Protein AF-A0A1F9L233-F1 (afdb_monomer)

Structure (mmCIF, N/CA/C/O backbone):
data_AF-A0A1F9L233-F1
#
_entry.id   AF-A0A1F9L233-F1
#
loop_
_atom_site.group_PDB
_atom_site.id
_atom_site.type_symbol
_atom_site.label_atom_id
_atom_site.label_alt_id
_atom_site.label_comp_id
_atom_site.label_asym_id
_atom_site.label_entity_id
_atom_site.label_seq_id
_atom_site.pdbx_PDB_ins_code
_atom_site.Cartn_x
_atom_site.Cartn_y
_atom_site.Cartn_z
_atom_site.occupancy
_atom_site.B_iso_or_equiv
_atom_site.auth_seq_id
_atom_site.auth_comp_id
_atom_site.auth_asym_id
_atom_site.auth_atom_id
_atom_site.pdbx_PDB_model_num
ATOM 1 N N . MET A 1 1 ? 5.447 -8.224 -6.841 1.00 81.38 1 MET A N 1
ATOM 2 C CA . MET A 1 1 ? 5.124 -9.665 -6.933 1.00 81.38 1 MET A CA 1
ATOM 3 C C . MET A 1 1 ? 3.954 -9.904 -7.881 1.00 81.38 1 MET A C 1
ATOM 5 O O . MET A 1 1 ? 4.114 -10.662 -8.825 1.00 81.38 1 MET A O 1
ATOM 9 N N . GLU A 1 2 ? 2.816 -9.238 -7.684 1.00 87.75 2 GLU A N 1
ATOM 10 C CA . GLU A 1 2 ? 1.600 -9.484 -8.473 1.00 87.75 2 GLU A CA 1
ATOM 11 C C . GLU A 1 2 ? 1.748 -9.235 -9.982 1.00 87.75 2 GLU A C 1
ATOM 13 O O . GLU A 1 2 ? 1.301 -10.055 -10.775 1.00 87.75 2 GLU A O 1
ATOM 18 N N . MET A 1 3 ? 2.482 -8.193 -10.394 1.00 87.12 3 MET A N 1
ATOM 19 C CA . MET A 1 3 ? 2.818 -7.966 -11.811 1.00 87.12 3 M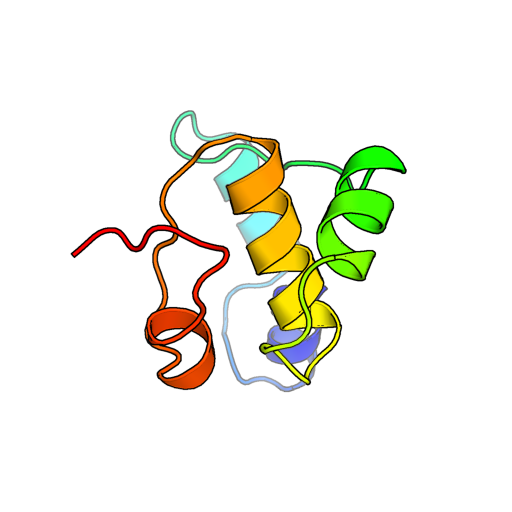ET A CA 1
ATOM 20 C C . MET A 1 3 ? 3.477 -9.190 -12.469 1.00 87.12 3 MET A C 1
ATOM 22 O O . MET A 1 3 ? 3.076 -9.597 -13.554 1.00 87.12 3 MET A O 1
ATOM 26 N N . LEU A 1 4 ? 4.450 -9.819 -11.795 1.00 87.19 4 LEU A N 1
ATOM 27 C CA . LEU A 1 4 ? 5.106 -11.030 -12.298 1.00 87.19 4 LEU A CA 1
ATOM 28 C C . LEU A 1 4 ? 4.109 -12.189 -12.408 1.00 87.19 4 LEU A C 1
ATOM 30 O O . LEU A 1 4 ? 4.064 -12.852 -13.437 1.00 87.19 4 LEU A O 1
ATOM 34 N N . TYR A 1 5 ? 3.275 -12.391 -11.386 1.00 89.19 5 TYR A N 1
ATOM 35 C CA . TYR A 1 5 ? 2.243 -13.428 -11.410 1.00 89.19 5 TYR A CA 1
ATOM 36 C C . TYR A 1 5 ? 1.268 -13.241 -12.583 1.00 89.19 5 TYR A C 1
ATOM 38 O O . TYR A 1 5 ? 0.976 -14.192 -13.306 1.00 89.19 5 TYR A O 1
ATOM 46 N N . LEU A 1 6 ? 0.775 -12.020 -12.804 1.00 90.12 6 LEU A N 1
ATOM 47 C CA . LEU A 1 6 ? -0.147 -11.723 -13.901 1.00 90.12 6 LEU A CA 1
ATOM 48 C C . LEU A 1 6 ? 0.508 -11.944 -15.268 1.00 90.12 6 LEU A C 1
ATOM 50 O O . LEU A 1 6 ? -0.134 -12.502 -16.161 1.00 90.12 6 LEU A O 1
ATOM 54 N N . PHE A 1 7 ? 1.777 -11.561 -15.411 1.00 88.81 7 PHE A N 1
ATOM 55 C CA . PHE A 1 7 ? 2.559 -11.810 -16.618 1.00 88.81 7 PHE A CA 1
ATOM 56 C C . PHE A 1 7 ? 2.737 -13.314 -16.878 1.00 88.81 7 PHE A C 1
ATOM 58 O O . PHE A 1 7 ? 2.405 -13.793 -17.958 1.00 88.81 7 PHE A O 1
ATOM 65 N N . GLU A 1 8 ? 3.143 -14.099 -15.873 1.00 90.62 8 GLU A N 1
ATOM 66 C CA . GLU A 1 8 ? 3.281 -15.563 -15.988 1.00 90.62 8 GLU A CA 1
ATOM 67 C C . GLU A 1 8 ? 1.959 -16.270 -16.322 1.00 90.62 8 GLU A C 1
ATOM 69 O O . GLU A 1 8 ? 1.944 -17.340 -16.935 1.00 90.62 8 GLU A O 1
ATOM 74 N N . LYS A 1 9 ? 0.827 -15.682 -15.922 1.00 93.62 9 LYS A N 1
ATOM 75 C CA . LYS A 1 9 ? -0.516 -16.169 -16.262 1.00 93.62 9 LYS A CA 1
ATOM 76 C C . LYS A 1 9 ? -1.045 -15.641 -17.595 1.00 93.62 9 LYS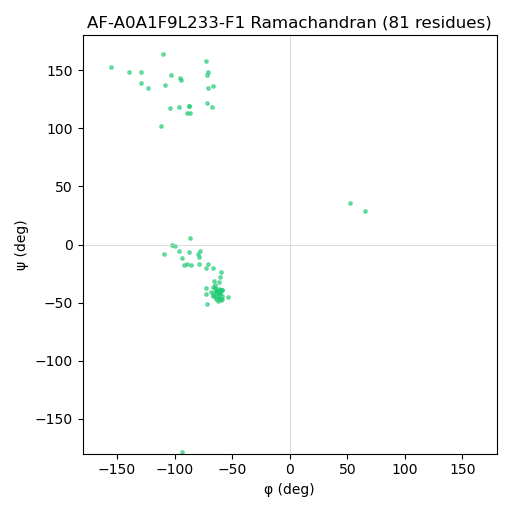 A C 1
ATOM 78 O O . LYS A 1 9 ? -2.195 -15.937 -17.913 1.00 93.62 9 LYS A O 1
ATOM 83 N N . ASN A 1 10 ? -0.241 -14.907 -18.368 1.00 90.69 10 ASN A N 1
ATOM 84 C CA . ASN A 1 10 ? -0.637 -14.259 -19.624 1.00 90.69 10 ASN A CA 1
ATOM 85 C C . ASN A 1 10 ? -1.899 -13.389 -19.467 1.00 90.69 10 ASN A C 1
ATOM 87 O O . ASN A 1 10 ? -2.761 -13.355 -20.342 1.00 90.69 10 ASN A O 1
ATOM 91 N N . ARG A 1 11 ? -2.049 -12.735 -18.308 1.00 91.38 11 ARG A N 1
ATOM 92 C CA . ARG A 1 11 ? -3.163 -11.815 -18.022 1.00 91.38 11 ARG A CA 1
ATOM 93 C C . ARG A 1 11 ? -2.829 -10.367 -18.368 1.00 91.38 11 ARG A C 1
ATOM 95 O O . ARG A 1 11 ? -3.740 -9.552 -18.462 1.00 91.38 11 ARG A O 1
ATOM 102 N N . ILE A 1 12 ? -1.543 -10.058 -18.526 1.00 87.62 12 ILE A N 1
ATOM 103 C CA . ILE A 1 12 ? -1.020 -8.762 -18.959 1.00 87.62 12 ILE A CA 1
ATOM 104 C C . ILE A 1 12 ? 0.147 -8.987 -19.923 1.00 87.62 12 ILE A C 1
ATOM 106 O O . ILE A 1 12 ? 0.905 -9.941 -19.758 1.00 87.62 12 ILE A O 1
ATOM 110 N N . ASP A 1 13 ? 0.324 -8.072 -20.875 1.00 83.81 13 ASP A N 1
ATOM 111 C CA . ASP A 1 13 ? 1.438 -8.106 -21.838 1.00 83.81 13 ASP A CA 1
ATOM 112 C C . ASP A 1 13 ? 2.705 -7.403 -21.312 1.00 83.81 13 ASP A C 1
ATOM 114 O O . ASP A 1 13 ? 3.764 -7.433 -21.940 1.00 83.81 13 ASP A O 1
ATOM 118 N N . VAL A 1 14 ? 2.607 -6.752 -20.147 1.00 80.38 14 VAL A N 1
ATOM 119 C CA . VAL A 1 14 ? 3.708 -6.017 -19.514 1.00 80.38 14 VAL A CA 1
ATOM 120 C C . VAL A 1 14 ? 4.494 -6.960 -18.607 1.00 80.38 14 VAL A C 1
ATOM 122 O O . VAL A 1 14 ? 3.987 -7.416 -17.583 1.00 80.38 14 VAL A O 1
ATOM 125 N N . GLY A 1 15 ? 5.742 -7.239 -18.980 1.00 79.56 15 GLY A N 1
ATOM 126 C CA . GLY A 1 15 ? 6.663 -8.067 -18.208 1.00 79.56 15 GLY A CA 1
ATOM 127 C C . GLY A 1 15 ? 7.567 -7.268 -17.265 1.00 79.56 15 GLY A C 1
ATOM 128 O O . GLY A 1 15 ? 7.513 -6.038 -17.165 1.00 79.56 15 GLY A O 1
ATOM 129 N N . LEU A 1 16 ? 8.452 -7.987 -16.569 1.00 75.19 16 LEU A N 1
ATOM 130 C CA . LEU A 1 16 ? 9.413 -7.403 -15.621 1.00 75.19 16 LEU A CA 1
ATOM 131 C C . LEU A 1 16 ? 10.353 -6.376 -16.270 1.00 75.19 16 LEU A C 1
ATOM 133 O O . LEU A 1 16 ? 10.631 -5.349 -15.661 1.00 75.19 16 LEU A O 1
ATOM 137 N N . LEU A 1 17 ? 10.809 -6.621 -17.503 1.00 76.19 17 LEU A N 1
ATOM 138 C CA . LEU A 1 17 ? 11.736 -5.723 -18.204 1.00 76.19 17 LEU A CA 1
ATOM 139 C C . LEU A 1 17 ? 11.086 -4.373 -18.531 1.00 76.19 17 LEU A C 1
ATOM 141 O O . LEU A 1 17 ? 11.681 -3.331 -18.275 1.00 76.19 17 LEU A O 1
ATOM 145 N N . GLN A 1 18 ? 9.838 -4.374 -19.013 1.00 78.06 18 GLN A N 1
ATOM 146 C CA . GLN A 1 18 ? 9.090 -3.129 -19.219 1.00 78.06 18 GLN A CA 1
ATOM 147 C C . GLN A 1 18 ? 8.786 -2.422 -17.888 1.00 78.06 18 GLN A C 1
ATOM 149 O O .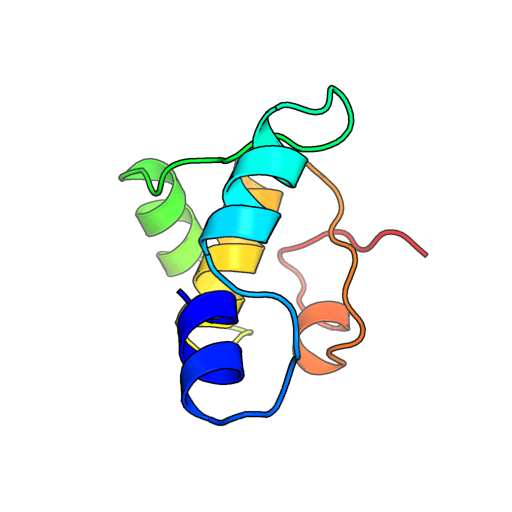 GLN A 1 18 ? 8.748 -1.196 -17.821 1.00 78.06 18 GLN A O 1
ATOM 154 N N . THR A 1 19 ? 8.613 -3.185 -16.805 1.00 78.38 19 THR A N 1
ATOM 155 C CA . THR A 1 19 ? 8.419 -2.622 -15.460 1.00 78.38 19 THR A CA 1
ATOM 156 C C . THR A 1 19 ? 9.681 -1.905 -14.960 1.00 78.38 19 THR A C 1
ATOM 158 O O . THR A 1 19 ? 9.586 -0.848 -14.341 1.00 78.38 19 THR A O 1
ATOM 161 N N . GLU A 1 20 ? 10.873 -2.420 -15.273 1.00 80.44 20 GLU A N 1
ATOM 162 C CA . GLU A 1 20 ? 12.140 -1.756 -14.942 1.00 80.44 20 GLU A CA 1
ATOM 163 C C . GLU A 1 20 ? 12.271 -0.386 -15.629 1.00 80.44 20 GLU A C 1
ATOM 165 O O . GLU A 1 20 ? 12.744 0.575 -15.021 1.00 80.44 20 GLU A O 1
ATOM 170 N N . GLU A 1 21 ? 11.817 -0.259 -16.878 1.00 82.06 21 GLU A N 1
ATOM 171 C CA . GLU A 1 21 ? 11.803 1.027 -17.586 1.00 82.06 21 GLU A CA 1
ATOM 172 C C . GLU A 1 21 ? 10.851 2.039 -16.938 1.00 82.06 21 GLU A C 1
ATOM 174 O O . GLU A 1 21 ? 11.199 3.217 -16.822 1.00 82.06 21 GLU A O 1
ATOM 179 N N . LEU A 1 22 ? 9.694 1.593 -16.435 1.00 79.69 22 LEU A N 1
ATOM 180 C CA . LEU A 1 22 ? 8.776 2.456 -15.682 1.00 79.69 22 LEU A CA 1
ATOM 181 C C . LEU A 1 22 ? 9.441 3.031 -14.426 1.00 79.69 22 LEU A C 1
ATOM 183 O O . LEU A 1 22 ? 9.271 4.218 -14.138 1.00 79.69 22 LEU A O 1
ATOM 187 N N . PHE A 1 23 ? 10.258 2.239 -13.728 1.00 79.31 23 PHE A N 1
ATOM 188 C CA . PHE A 1 23 ? 11.003 2.697 -12.550 1.00 79.31 23 PHE A CA 1
ATOM 189 C C . PHE A 1 23 ? 12.153 3.661 -12.872 1.00 79.31 23 PHE A C 1
ATOM 191 O O . PHE A 1 23 ? 12.620 4.365 -11.981 1.00 79.31 23 PHE A O 1
ATOM 198 N N . LYS A 1 24 ? 12.604 3.739 -14.131 1.00 84.12 24 LYS A N 1
ATOM 199 C CA . LYS A 1 24 ? 13.565 4.769 -14.575 1.00 84.12 24 LYS A CA 1
ATOM 200 C C . LYS A 1 24 ? 12.892 6.122 -14.815 1.00 84.12 24 LYS A C 1
ATOM 202 O O . LYS A 1 24 ? 13.577 7.142 -14.901 1.00 84.12 24 LYS A O 1
ATOM 207 N N . SER A 1 25 ? 11.567 6.149 -14.948 1.00 85.44 25 SER A N 1
ATOM 208 C CA . SER A 1 25 ? 10.819 7.398 -15.066 1.00 85.44 25 SER A CA 1
ATOM 209 C C . SER A 1 25 ? 10.757 8.137 -13.724 1.00 85.44 25 SER A C 1
ATOM 211 O O . SER A 1 25 ? 10.863 7.541 -12.660 1.00 85.44 25 SER A O 1
ATOM 213 N N . ARG A 1 26 ? 10.526 9.454 -13.760 1.00 85.62 26 ARG A N 1
ATOM 214 C CA . ARG A 1 26 ? 10.332 10.264 -12.542 1.00 85.62 26 ARG A CA 1
ATOM 215 C C . ARG A 1 26 ? 8.937 10.125 -11.925 1.00 85.62 26 ARG A C 1
ATOM 217 O O . ARG A 1 26 ? 8.682 10.712 -10.881 1.00 85.62 26 ARG A O 1
ATOM 224 N N . ASN A 1 27 ? 8.039 9.401 -12.589 1.00 88.00 27 ASN A N 1
ATOM 225 C CA . ASN A 1 27 ? 6.635 9.304 -12.196 1.00 88.00 27 ASN A CA 1
ATOM 226 C C . ASN A 1 27 ? 6.382 8.155 -11.215 1.00 88.00 27 ASN A C 1
ATOM 228 O O . ASN A 1 27 ? 5.337 8.131 -10.572 1.00 88.00 27 ASN A O 1
ATOM 232 N N . TYR A 1 28 ? 7.318 7.209 -11.112 1.00 88.00 28 TYR A N 1
ATOM 233 C CA . TYR A 1 28 ? 7.183 6.026 -10.277 1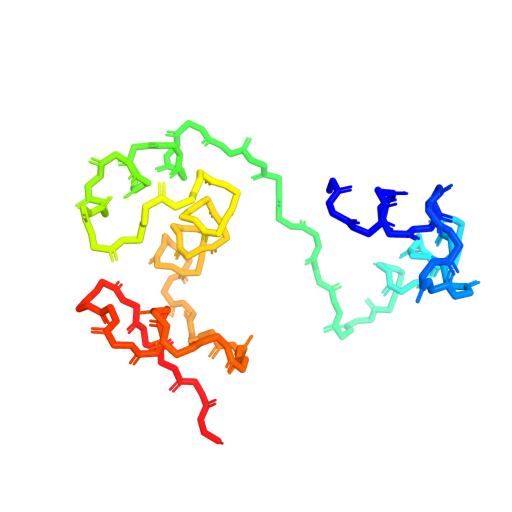.00 88.00 28 TYR A CA 1
ATOM 234 C C . TYR A 1 28 ? 8.407 5.871 -9.386 1.00 88.00 28 TYR A C 1
ATOM 236 O O . TYR A 1 28 ? 9.540 6.033 -9.831 1.00 88.00 28 TYR A O 1
ATOM 244 N N . GLN A 1 29 ? 8.166 5.502 -8.133 1.00 87.56 29 GLN A N 1
ATOM 245 C CA . GLN A 1 29 ? 9.199 5.113 -7.186 1.00 87.56 29 GLN A CA 1
ATOM 246 C C . GLN A 1 29 ? 8.886 3.706 -6.684 1.00 87.56 29 GLN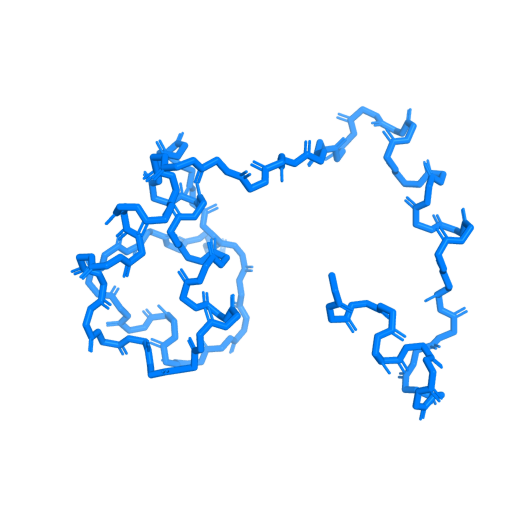 A C 1
ATOM 248 O O . GLN A 1 29 ? 7.740 3.396 -6.359 1.00 87.56 29 GLN A O 1
ATOM 253 N N . PHE A 1 30 ? 9.908 2.854 -6.635 1.00 87.88 30 PHE A N 1
ATOM 254 C CA . PHE A 1 30 ? 9.796 1.535 -6.031 1.00 87.88 30 PHE A CA 1
ATOM 255 C C . PHE A 1 30 ? 10.084 1.631 -4.531 1.00 87.88 30 PHE A C 1
ATOM 257 O O . PHE A 1 30 ? 11.190 2.011 -4.147 1.00 87.88 30 PHE A O 1
ATOM 264 N N . GLU A 1 31 ? 9.108 1.266 -3.699 1.00 92.31 31 GLU A N 1
ATOM 265 C CA . GLU A 1 31 ? 9.280 1.215 -2.247 1.00 92.31 31 GLU A CA 1
ATOM 266 C C . GLU A 1 31 ? 9.622 -0.220 -1.800 1.00 92.31 31 GLU A C 1
ATOM 268 O O . GLU A 1 31 ? 8.823 -1.138 -2.022 1.00 92.31 31 GLU A O 1
ATOM 273 N N . PRO A 1 32 ? 10.799 -0.458 -1.192 1.00 92.94 32 PRO A N 1
ATOM 274 C CA . PRO A 1 32 ? 11.166 -1.775 -0.691 1.00 92.94 32 PRO A CA 1
ATOM 275 C C . PRO A 1 32 ? 10.364 -2.141 0.564 1.00 92.94 32 PRO A C 1
ATOM 277 O O . PRO A 1 32 ? 10.085 -1.309 1.423 1.00 92.94 32 PRO A O 1
ATOM 280 N N . LEU A 1 33 ? 10.049 -3.429 0.717 1.00 94.38 33 LEU A N 1
ATOM 281 C CA . LEU A 1 33 ? 9.389 -3.922 1.923 1.00 94.38 33 LEU A CA 1
ATOM 282 C C . LEU A 1 33 ? 10.336 -3.822 3.128 1.00 94.38 33 LEU A C 1
ATOM 284 O O . LEU A 1 33 ? 11.381 -4.475 3.163 1.00 94.38 33 LEU A O 1
ATOM 288 N N . SER A 1 34 ? 9.949 -3.030 4.125 1.00 96.31 34 SER A N 1
ATOM 289 C CA . SER A 1 34 ? 10.703 -2.814 5.360 1.00 96.31 34 SER A CA 1
ATOM 290 C C . SER A 1 34 ? 10.007 -3.448 6.567 1.00 96.31 34 SER A C 1
ATOM 292 O O . SER A 1 34 ? 8.819 -3.776 6.531 1.00 96.31 34 SER A O 1
ATOM 294 N N . LEU A 1 35 ? 10.741 -3.602 7.675 1.00 97.56 35 LEU A N 1
ATOM 295 C CA . LEU A 1 35 ? 10.163 -4.094 8.929 1.00 97.56 35 LEU A CA 1
ATOM 296 C C . LEU A 1 35 ? 9.058 -3.169 9.459 1.00 97.56 35 LEU A C 1
ATOM 298 O O . LEU A 1 35 ? 8.109 -3.645 10.076 1.00 97.56 35 LEU A O 1
ATOM 302 N N . ASP A 1 36 ? 9.161 -1.864 9.220 1.00 98.06 36 ASP A N 1
ATOM 303 C CA . ASP A 1 36 ? 8.146 -0.919 9.679 1.00 98.06 36 ASP A CA 1
ATOM 304 C C . ASP A 1 36 ? 6.857 -1.040 8.864 1.00 98.06 36 ASP A C 1
ATOM 306 O O . ASP A 1 36 ? 5.784 -1.062 9.457 1.00 98.06 36 ASP A O 1
ATOM 310 N N . ILE A 1 37 ? 6.950 -1.284 7.551 1.00 97.88 37 ILE A N 1
ATOM 311 C CA . ILE A 1 37 ? 5.780 -1.628 6.725 1.00 97.88 37 ILE A CA 1
ATOM 312 C C . ILE A 1 37 ? 5.122 -2.918 7.237 1.00 97.88 37 ILE A C 1
ATOM 314 O O . ILE A 1 37 ? 3.900 -2.982 7.343 1.00 97.88 37 ILE A O 1
ATOM 318 N N . LEU A 1 38 ? 5.910 -3.934 7.609 1.00 97.94 38 LEU A N 1
ATOM 319 C CA . LEU A 1 38 ? 5.374 -5.175 8.184 1.00 97.94 38 LEU A CA 1
ATOM 320 C C . LEU A 1 38 ? 4.636 -4.934 9.509 1.00 97.94 38 LEU A C 1
ATOM 322 O O . LEU A 1 38 ? 3.570 -5.511 9.729 1.00 97.94 38 LEU A O 1
ATOM 326 N N . LYS A 1 39 ? 5.166 -4.068 10.380 1.00 98.19 39 LYS A N 1
ATOM 327 C CA . LYS A 1 39 ? 4.480 -3.674 11.620 1.00 98.19 39 LYS A CA 1
ATOM 328 C C . LYS A 1 39 ? 3.183 -2.935 11.311 1.00 98.19 39 LYS A C 1
ATOM 330 O O . LYS A 1 39 ? 2.145 -3.308 11.848 1.00 98.19 39 LYS A O 1
ATOM 335 N N . THR A 1 40 ? 3.211 -1.967 10.397 1.00 97.88 40 THR A N 1
ATOM 336 C CA . THR A 1 40 ? 2.005 -1.252 9.965 1.00 97.88 40 THR A CA 1
ATOM 337 C C . THR A 1 40 ? 0.960 -2.210 9.391 1.00 97.88 40 THR A C 1
ATOM 339 O O . THR A 1 40 ? -0.219 -2.073 9.700 1.00 97.88 40 THR A O 1
ATOM 342 N N . ALA A 1 41 ? 1.371 -3.225 8.627 1.00 97.94 41 ALA A N 1
ATOM 343 C CA . ALA A 1 41 ? 0.464 -4.243 8.097 1.00 97.94 41 ALA A CA 1
ATOM 344 C C . ALA A 1 41 ? -0.174 -5.098 9.196 1.00 97.94 41 ALA A C 1
ATOM 346 O O . ALA A 1 41 ? -1.335 -5.476 9.071 1.00 97.94 41 ALA A O 1
ATOM 347 N N . SER A 1 42 ? 0.556 -5.381 10.280 1.00 97.56 42 SER A N 1
ATOM 348 C CA . SER A 1 42 ? 0.026 -6.141 11.422 1.00 97.56 42 SER A CA 1
ATOM 349 C C . SER A 1 42 ? -1.077 -5.406 12.189 1.00 97.56 42 SER A C 1
ATOM 351 O O . SER A 1 42 ? -1.863 -6.046 12.880 1.00 97.56 42 SER A O 1
ATOM 353 N N . GLU A 1 43 ? -1.161 -4.083 12.040 1.00 97.94 43 GLU A N 1
ATOM 354 C CA . GLU A 1 43 ? -2.214 -3.257 12.635 1.00 97.94 43 GLU A CA 1
ATOM 355 C C . GLU A 1 43 ? -3.481 -3.181 11.771 1.00 97.94 43 GLU A C 1
ATOM 357 O O . GLU A 1 43 ? -4.522 -2.778 12.277 1.00 97.94 43 GLU A O 1
ATOM 362 N N . ILE A 1 44 ? -3.403 -3.528 10.480 1.00 97.81 44 ILE A N 1
ATOM 363 C CA . ILE A 1 44 ? -4.547 -3.494 9.561 1.00 97.81 44 ILE A CA 1
ATOM 364 C C . ILE A 1 44 ? -5.304 -4.822 9.670 1.00 97.81 44 ILE A C 1
ATOM 366 O O . ILE A 1 44 ? -4.795 -5.883 9.287 1.00 97.81 44 ILE A O 1
ATOM 370 N N . ASP A 1 45 ? -6.533 -4.762 10.178 1.00 97.50 45 ASP A N 1
ATOM 371 C CA . ASP A 1 45 ? -7.370 -5.934 10.456 1.00 97.50 45 ASP A CA 1
ATOM 372 C C . ASP A 1 45 ? -8.577 -6.097 9.512 1.00 97.50 45 ASP A C 1
ATOM 374 O O . ASP A 1 45 ? -9.202 -7.158 9.501 1.00 97.50 45 ASP A O 1
ATOM 378 N N . ASP A 1 46 ? -8.858 -5.106 8.663 1.00 97.31 46 ASP A N 1
ATOM 379 C CA . ASP A 1 46 ? -10.027 -5.064 7.774 1.00 97.31 46 ASP A CA 1
ATOM 380 C C . ASP A 1 46 ? -9.730 -5.408 6.299 1.00 97.31 46 ASP A C 1
ATOM 382 O O . ASP A 1 46 ? -10.651 -5.485 5.485 1.00 97.31 46 ASP A O 1
ATOM 386 N N . ILE A 1 47 ? -8.466 -5.693 5.961 1.00 97.56 47 ILE A N 1
ATOM 387 C CA . ILE A 1 47 ? -8.026 -6.187 4.644 1.00 97.56 47 ILE A CA 1
ATOM 388 C C . ILE A 1 47 ? -7.540 -7.639 4.799 1.00 97.56 47 ILE A C 1
ATOM 390 O O . ILE A 1 47 ? -6.429 -7.860 5.286 1.00 97.56 47 ILE A O 1
ATOM 394 N N . PRO A 1 48 ? -8.337 -8.659 4.418 1.00 95.81 48 PRO A N 1
ATOM 395 C CA . PRO A 1 48 ? -8.005 -10.059 4.698 1.00 95.81 48 PRO A CA 1
ATOM 396 C C . PRO A 1 48 ? -6.799 -10.590 3.917 1.00 95.81 48 PRO A C 1
ATOM 398 O O . PRO A 1 48 ? -5.985 -11.322 4.482 1.00 95.81 48 PRO A O 1
ATOM 401 N N . GLU A 1 49 ? -6.679 -10.233 2.640 1.00 96.31 49 GLU A N 1
ATOM 402 C CA . GLU A 1 49 ? -5.609 -10.706 1.757 1.00 96.31 49 GLU A CA 1
ATOM 403 C C . GLU A 1 49 ? -4.269 -10.057 2.157 1.00 96.31 49 GLU A C 1
ATOM 405 O O . GLU A 1 49 ? -4.209 -8.874 2.495 1.00 96.31 49 GLU A O 1
ATOM 410 N N . LEU A 1 50 ? -3.194 -10.849 2.225 1.00 94.75 50 LEU A N 1
ATOM 411 C CA . LEU A 1 50 ? -1.916 -10.399 2.779 1.00 94.75 50 LEU A CA 1
ATOM 412 C C . LEU A 1 50 ? -1.200 -9.424 1.842 1.00 94.75 50 LEU A C 1
ATOM 414 O O . LEU A 1 50 ? -0.622 -8.448 2.315 1.00 94.75 50 LEU A O 1
ATOM 418 N N . HIS A 1 51 ? -1.190 -9.683 0.540 1.00 93.75 51 HIS A N 1
ATOM 419 C CA . HIS A 1 51 ? -0.517 -8.830 -0.434 1.00 93.75 51 HIS A CA 1
ATOM 420 C C . HIS A 1 51 ? -1.191 -7.455 -0.542 1.00 93.75 51 HIS A C 1
ATOM 422 O O . HIS A 1 51 ? -0.491 -6.444 -0.454 1.00 93.75 51 HIS A O 1
ATOM 428 N N . ASP A 1 52 ? -2.519 -7.404 -0.596 1.00 95.88 52 ASP A N 1
ATOM 429 C CA . ASP A 1 52 ? -3.324 -6.181 -0.548 1.00 95.88 52 ASP A CA 1
ATOM 430 C C . ASP A 1 52 ? -3.058 -5.397 0.734 1.00 95.88 52 ASP A C 1
ATOM 432 O O . ASP A 1 52 ? -2.848 -4.182 0.713 1.00 95.88 52 ASP A O 1
ATOM 436 N N . ARG A 1 53 ? -2.995 -6.099 1.869 1.00 97.31 53 ARG A N 1
ATOM 437 C CA . ARG A 1 53 ? -2.698 -5.487 3.165 1.00 97.31 53 ARG A CA 1
ATOM 438 C C . ARG A 1 53 ? -1.289 -4.916 3.227 1.00 97.31 53 ARG A C 1
ATOM 440 O O . ARG A 1 53 ? -1.100 -3.862 3.823 1.00 97.31 53 ARG A O 1
ATOM 447 N N . LEU A 1 54 ? -0.301 -5.571 2.617 1.00 97.50 54 LEU A N 1
ATOM 448 C CA . LEU A 1 54 ? 1.060 -5.038 2.521 1.00 97.50 54 LEU A CA 1
ATOM 449 C C . LEU A 1 54 ? 1.101 -3.775 1.655 1.00 97.50 54 LEU A C 1
ATOM 451 O O . LEU A 1 54 ? 1.74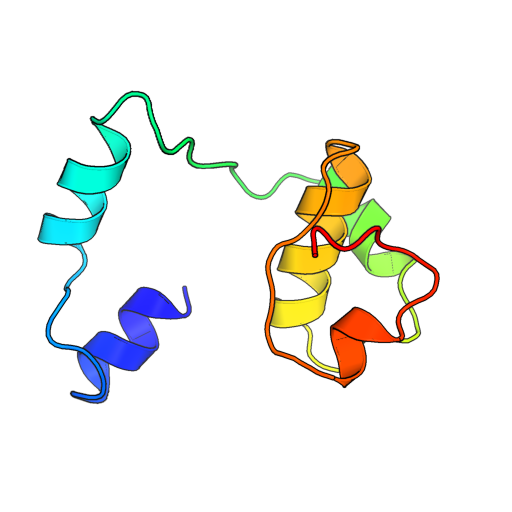1 -2.806 2.050 1.00 97.50 54 LEU A O 1
ATOM 455 N N . ILE A 1 55 ? 0.380 -3.751 0.530 1.00 96.75 55 ILE A N 1
ATOM 456 C CA . ILE A 1 55 ? 0.253 -2.556 -0.320 1.00 96.75 55 ILE A CA 1
ATOM 457 C C . ILE A 1 55 ? -0.399 -1.409 0.469 1.00 96.75 55 ILE A C 1
ATOM 459 O O . ILE A 1 55 ? 0.114 -0.286 0.481 1.00 96.75 55 ILE A O 1
ATOM 463 N N . ALA A 1 56 ? -1.489 -1.700 1.181 1.00 97.62 56 ALA A N 1
ATOM 464 C CA . ALA A 1 56 ? -2.186 -0.742 2.032 1.00 97.62 56 ALA A CA 1
ATOM 465 C C . ALA A 1 56 ? -1.308 -0.211 3.172 1.00 97.62 56 ALA A C 1
ATOM 467 O O . ALA A 1 56 ? -1.258 0.995 3.429 1.00 97.62 56 ALA A O 1
ATOM 468 N N . ALA A 1 57 ? -0.553 -1.099 3.815 1.00 98.00 57 ALA A N 1
ATOM 469 C CA . ALA A 1 57 ? 0.393 -0.745 4.859 1.00 98.00 57 ALA A CA 1
ATOM 470 C C . ALA A 1 57 ? 1.515 0.156 4.348 1.00 98.00 57 ALA A C 1
ATOM 472 O O . ALA A 1 57 ? 1.879 1.096 5.048 1.00 98.00 57 ALA A O 1
ATOM 473 N N . THR A 1 58 ? 2.038 -0.081 3.141 1.00 97.69 58 THR A N 1
ATOM 474 C CA . THR A 1 58 ? 3.041 0.797 2.525 1.00 97.69 58 THR A CA 1
ATOM 475 C C . THR A 1 58 ? 2.500 2.214 2.355 1.00 97.69 58 THR A C 1
ATOM 477 O O . THR A 1 58 ? 3.158 3.168 2.764 1.00 97.69 58 THR A O 1
ATOM 480 N N . ALA A 1 59 ? 1.288 2.370 1.817 1.00 97.50 59 ALA A N 1
ATOM 481 C CA . ALA A 1 59 ? 0.681 3.688 1.643 1.00 97.50 59 ALA A CA 1
ATOM 482 C C . ALA A 1 59 ? 0.439 4.396 2.986 1.00 97.50 59 ALA A C 1
ATOM 484 O O . ALA A 1 59 ? 0.806 5.561 3.146 1.00 97.50 59 ALA A O 1
ATOM 485 N N . ARG A 1 60 ? -0.094 3.671 3.980 1.00 97.56 60 ARG A N 1
ATOM 486 C CA . ARG A 1 60 ? -0.299 4.182 5.343 1.00 97.56 60 ARG A CA 1
ATOM 487 C C . ARG A 1 60 ? 1.013 4.598 6.007 1.00 97.56 60 ARG A C 1
ATOM 489 O O . ARG A 1 60 ? 1.077 5.678 6.586 1.00 97.56 60 ARG A O 1
ATOM 496 N N . TYR A 1 61 ? 2.048 3.764 5.916 1.00 98.00 61 TYR A N 1
ATOM 497 C CA . TYR A 1 61 ? 3.374 4.031 6.478 1.00 98.00 61 TYR A CA 1
ATOM 498 C C . TYR A 1 61 ? 4.002 5.295 5.879 1.00 98.00 61 TYR A C 1
ATOM 500 O O . TYR A 1 61 ? 4.559 6.112 6.608 1.00 98.00 61 TYR A O 1
ATOM 508 N N . LEU A 1 62 ? 3.861 5.488 4.565 1.00 96.88 62 LEU A N 1
ATOM 509 C CA . LEU A 1 62 ? 4.361 6.670 3.860 1.00 96.88 62 LEU A CA 1
ATOM 510 C C . LEU A 1 62 ? 3.454 7.906 4.004 1.00 96.88 62 LEU A C 1
ATOM 512 O O . LEU A 1 62 ? 3.834 8.992 3.568 1.00 96.88 62 LEU A O 1
ATOM 516 N N . GLY A 1 63 ? 2.258 7.762 4.583 1.00 96.88 63 GLY A N 1
ATOM 517 C CA . GLY A 1 63 ? 1.270 8.839 4.674 1.00 96.88 63 GLY A CA 1
ATOM 518 C C . GLY A 1 63 ? 0.719 9.280 3.312 1.00 96.88 63 GLY A C 1
ATOM 519 O O . GLY A 1 63 ? 0.356 10.444 3.145 1.00 96.88 63 GLY A O 1
ATOM 520 N N . LEU A 1 64 ? 0.684 8.376 2.331 1.00 96.88 64 LEU A N 1
ATOM 521 C CA . LEU A 1 64 ? 0.232 8.652 0.967 1.00 96.88 64 LEU A CA 1
ATOM 522 C C . LEU A 1 64 ? -1.185 8.112 0.733 1.00 96.88 64 LEU A C 1
ATOM 524 O O . LEU A 1 64 ? -1.532 7.050 1.257 1.00 96.88 64 LEU A O 1
ATOM 528 N N . PRO A 1 65 ? -2.010 8.799 -0.077 1.00 97.19 65 PRO A N 1
ATOM 529 C CA . PRO A 1 65 ? -3.282 8.244 -0.504 1.00 97.19 65 PRO A CA 1
ATOM 530 C C . PRO A 1 65 ? -3.066 7.103 -1.507 1.00 97.19 65 PRO A C 1
ATOM 532 O O . PRO A 1 65 ? -2.126 7.113 -2.304 1.00 97.19 65 PRO A O 1
ATOM 535 N N . MET A 1 66 ? -3.964 6.126 -1.486 1.00 95.75 66 MET A N 1
ATOM 536 C CA . MET A 1 66 ? -3.960 4.988 -2.395 1.00 95.75 66 MET A CA 1
ATOM 537 C C . MET A 1 66 ? -4.863 5.210 -3.599 1.00 95.75 66 MET A C 1
ATOM 539 O O . MET A 1 66 ? -5.976 5.714 -3.474 1.00 95.75 66 MET A O 1
ATOM 543 N N . ILE A 1 67 ? -4.419 4.713 -4.749 1.00 96.19 67 ILE A N 1
ATOM 544 C CA . ILE A 1 67 ? -5.252 4.552 -5.939 1.00 96.19 67 ILE A CA 1
ATOM 545 C C . ILE A 1 67 ? -5.586 3.067 -6.052 1.00 96.19 67 ILE A C 1
ATOM 547 O O . ILE A 1 67 ? -4.694 2.234 -6.197 1.00 96.19 67 ILE A O 1
ATOM 551 N N . THR A 1 68 ? -6.867 2.722 -5.970 1.00 95.69 68 THR A N 1
ATOM 552 C CA . THR A 1 68 ? -7.327 1.338 -6.120 1.00 95.69 68 THR A CA 1
ATOM 553 C C . THR A 1 68 ? -8.776 1.301 -6.589 1.00 95.69 68 THR A C 1
ATOM 555 O O . THR A 1 68 ? -9.550 2.219 -6.324 1.00 95.69 68 THR A O 1
ATOM 558 N N . ASN A 1 69 ? -9.154 0.226 -7.278 1.00 95.19 69 ASN A N 1
ATOM 559 C CA . ASN A 1 69 ? -10.548 -0.089 -7.596 1.00 95.19 69 ASN A CA 1
ATOM 560 C C . ASN A 1 69 ? -11.147 -1.144 -6.658 1.00 95.19 69 ASN A C 1
ATOM 562 O O . ASN A 1 69 ? -12.331 -1.452 -6.783 1.00 95.19 69 ASN A O 1
ATOM 566 N N . ASP A 1 70 ? -10.363 -1.666 -5.714 1.00 95.88 70 ASP A N 1
ATOM 567 C CA . ASP A 1 70 ? -10.803 -2.712 -4.802 1.00 95.88 70 ASP A CA 1
ATOM 568 C C . ASP A 1 70 ? -11.800 -2.167 -3.752 1.00 95.88 70 ASP A C 1
ATOM 570 O O . ASP A 1 70 ? -11.470 -1.240 -3.003 1.00 95.88 70 ASP A O 1
ATOM 574 N N . PRO A 1 71 ? -13.030 -2.711 -3.670 1.00 95.12 71 PRO A N 1
ATOM 575 C CA . PRO A 1 71 ? -14.054 -2.224 -2.750 1.00 95.12 71 PRO A CA 1
ATOM 576 C C . PRO A 1 71 ? -13.791 -2.572 -1.278 1.00 95.12 71 PRO A C 1
ATOM 578 O O . PRO A 1 71 ? -14.392 -1.934 -0.413 1.00 95.12 71 PRO A O 1
ATOM 581 N N . VAL A 1 72 ? -12.962 -3.575 -0.981 1.00 96.00 72 VAL A N 1
ATOM 582 C CA . VAL A 1 72 ? -12.532 -3.919 0.383 1.00 96.00 72 VAL A CA 1
ATOM 583 C C . VAL A 1 72 ? -11.559 -2.855 0.872 1.00 96.00 72 VAL A C 1
ATOM 585 O O . VAL A 1 72 ? -11.807 -2.238 1.905 1.00 96.00 72 VAL A O 1
ATOM 588 N N . ILE A 1 73 ? -10.527 -2.550 0.081 1.00 96.31 73 ILE A N 1
ATOM 589 C CA . ILE A 1 73 ? -9.532 -1.525 0.435 1.00 96.31 73 ILE A CA 1
ATOM 590 C C . ILE A 1 73 ? -10.185 -0.142 0.536 1.00 96.31 73 ILE A C 1
ATOM 592 O O . ILE A 1 73 ? -9.919 0.592 1.483 1.00 96.31 73 ILE A O 1
ATOM 596 N N . LYS A 1 74 ? -11.107 0.204 -0.376 1.00 96.12 74 LYS A N 1
ATOM 597 C CA . LYS A 1 74 ? -11.838 1.487 -0.325 1.00 96.12 74 LYS A CA 1
ATOM 598 C C . LYS A 1 74 ? -12.658 1.699 0.950 1.00 96.12 74 LYS A C 1
ATOM 600 O O . LYS A 1 74 ? -12.986 2.836 1.270 1.00 96.12 74 LYS A O 1
ATOM 605 N N . LYS A 1 75 ? -13.042 0.622 1.637 1.00 96.50 75 LYS A N 1
ATOM 606 C CA . LYS A 1 75 ? -13.807 0.672 2.891 1.00 96.50 75 LYS A CA 1
ATOM 607 C C . LYS A 1 75 ? -12.923 0.572 4.129 1.00 96.50 75 LYS A C 1
ATOM 609 O O . LYS A 1 75 ? -13.455 0.670 5.233 1.00 96.50 75 LYS A O 1
ATOM 614 N N . SER A 1 76 ? -11.622 0.345 3.953 1.00 97.06 76 SER A N 1
ATOM 615 C CA . SER A 1 76 ? -10.700 0.201 5.068 1.00 97.06 76 SER A CA 1
ATOM 616 C C . SER A 1 76 ? -10.572 1.519 5.826 1.00 97.06 76 SER A C 1
ATOM 618 O O . SER A 1 76 ? -10.440 2.587 5.229 1.00 97.06 76 SER A O 1
ATOM 620 N N . GLN A 1 77 ? -10.587 1.441 7.153 1.00 97.06 77 GLN A N 1
ATOM 621 C CA . GLN A 1 77 ? -10.432 2.608 8.028 1.00 97.06 77 GLN A CA 1
ATOM 622 C C . GLN A 1 77 ? -8.970 3.062 8.168 1.00 97.06 77 GLN A C 1
ATOM 624 O O . GLN A 1 77 ? -8.699 4.123 8.729 1.00 97.06 77 GLN A O 1
ATOM 629 N N . PHE A 1 78 ? -8.021 2.253 7.692 1.00 97.00 78 PHE A N 1
ATOM 630 C CA . PHE A 1 78 ? -6.589 2.472 7.895 1.00 97.00 78 PHE A CA 1
ATOM 631 C C . PHE A 1 78 ? -5.908 3.242 6.761 1.00 97.00 78 PHE A C 1
ATOM 633 O O . PHE A 1 78 ? -4.758 3.656 6.921 1.00 97.00 78 PHE A O 1
ATOM 640 N N . VAL A 1 79 ? -6.575 3.428 5.622 1.00 96.56 79 VAL A N 1
ATOM 641 C CA . VAL A 1 79 ? -5.981 4.044 4.429 1.00 96.56 79 VAL A CA 1
ATOM 642 C C . VAL A 1 79 ? -6.842 5.176 3.889 1.00 96.56 79 VAL A C 1
ATOM 644 O O . VAL A 1 79 ? -8.063 5.160 3.991 1.00 96.56 79 VAL A O 1
ATOM 647 N N . ASN A 1 80 ? -6.184 6.169 3.293 1.00 96.94 80 ASN A N 1
ATOM 648 C CA . ASN A 1 80 ? -6.852 7.225 2.543 1.00 96.94 80 AS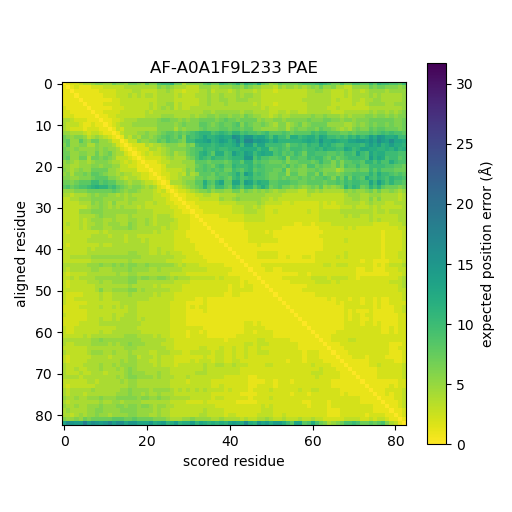N A CA 1
ATOM 649 C C . ASN A 1 80 ? -6.880 6.858 1.054 1.00 96.94 80 ASN A C 1
ATOM 651 O O . ASN A 1 80 ? -5.884 6.350 0.538 1.00 96.94 80 ASN A O 1
ATOM 655 N N . ILE A 1 81 ? -7.976 7.151 0.359 1.00 96.88 81 ILE A N 1
ATOM 656 C CA . ILE A 1 81 ? -8.138 6.868 -1.072 1.00 96.88 81 ILE A CA 1
ATOM 657 C C . ILE A 1 81 ? -8.093 8.177 -1.859 1.00 96.88 81 ILE A C 1
ATOM 659 O O . ILE A 1 81 ? -8.683 9.173 -1.447 1.00 96.88 81 ILE A O 1
ATOM 663 N N . LEU A 1 82 ? -7.388 8.174 -2.990 1.00 94.00 82 LEU A N 1
ATOM 664 C CA . LEU A 1 82 ? -7.443 9.256 -3.969 1.00 94.00 82 LEU A CA 1
ATOM 665 C C . LEU A 1 82 ? -8.597 8.985 -4.947 1.00 94.00 82 LEU A C 1
ATOM 667 O O . LEU A 1 82 ? -8.593 7.945 -5.610 1.00 94.00 82 LEU A O 1
ATOM 671 N N . GLU A 1 83 ? -9.573 9.895 -5.000 1.00 81.25 83 GLU A N 1
ATOM 672 C CA . GLU A 1 83 ? -10.724 9.850 -5.922 1.00 81.25 83 GLU A CA 1
ATOM 673 C C . GLU A 1 83 ? -10.414 10.426 -7.309 1.00 81.25 8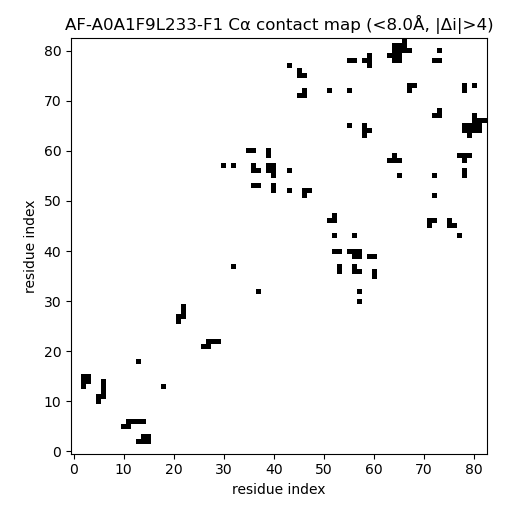3 GLU A C 1
ATOM 675 O O . GLU A 1 83 ? -9.677 11.438 -7.391 1.00 81.25 83 GLU A O 1
#

pLDDT: mean 92.17, std 6.55, range [75.19, 98.19]

Nearest PDB structures (foldseek):
  7vwo-assembly3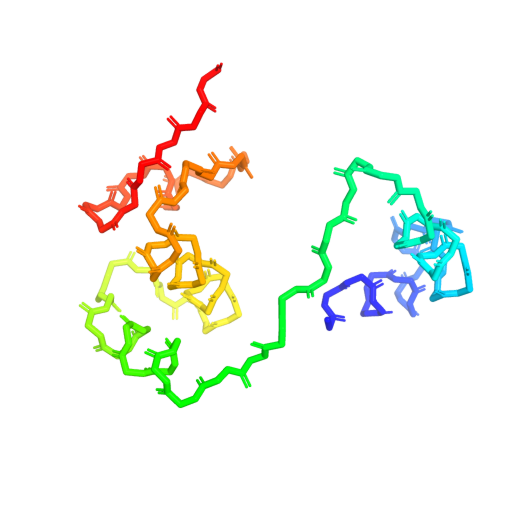_I  TM=6.893E-01  e=4.697E-01  Mycobacterium tuberculosis H37Rv
  5mrc-assembly1_GG  TM=2.994E-01  e=4.734E+00  Saccharomyces cerevisiae

Foldseek 3Di:
DVQQVCVVVVVDPDHPVNVVVVCVDPVDPDDDDDPQLVVQLVPFDQDPDSVVSSVQSVCLVVVHADDDPDPSSVPGPRHHHDD

Solvent-accessible surface area (backbone atoms only — not comparable to full-atom values): 5157 Å² total; per-residue (Å²): 112,64,63,58,53,36,30,77,66,69,72,44,93,62,46,70,71,61,50,53,56,48,54,72,38,92,87,42,83,86,80,79,93,45,73,66,34,53,52,45,26,72,71,54,81,72,49,86,54,65,68,62,28,44,54,48,13,44,29,43,70,72,73,42,66,39,81,78,87,52,73,59,65,74,66,31,90,76,53,53,72,60,131

Radius of gyration: 13.76 Å; Cα contacts (8 Å, |Δi|>4): 80; chains: 1; bounding box: 28×26×34 Å

Mean predicted aligned error: 3.82 Å

Sequence (83 aa):
MEMLYLFEKNRIDVGLLQTEELFKSRNYQFEPLSLDILKTASEIDDIPELHDRLIAATARYLGLPMITNDPVIKKSQFVNILE

Secondary structure (DSSP, 8-state):
-HHHHHHHTTS-S--HHHHHHHHHSTT--PPPP-HHHHHHHHH--S--SHHHHHHHHHHHHHTPPB----TTGGG-TT--B--